Protein AF-A0A497YKR4-F1 (afdb_monomer)

Structure (mmCIF, N/CA/C/O backbone):
data_AF-A0A497YKR4-F1
#
_entry.id   AF-A0A497YKR4-F1
#
loop_
_atom_site.group_PDB
_atom_site.id
_atom_site.type_symbol
_atom_site.label_atom_id
_atom_site.label_alt_id
_atom_site.label_comp_id
_atom_site.label_asym_id
_atom_site.label_entity_id
_atom_site.label_seq_id
_atom_site.pdbx_PDB_ins_code
_atom_site.Cartn_x
_atom_site.Cartn_y
_atom_site.Cartn_z
_atom_site.occupancy
_atom_site.B_iso_or_equiv
_atom_site.auth_seq_id
_atom_site.auth_comp_id
_atom_site.auth_asym_id
_atom_site.auth_atom_id
_atom_site.pdbx_PDB_model_num
ATOM 1 N N . MET A 1 1 ? -21.793 1.901 1.626 1.00 37.53 1 MET A N 1
ATOM 2 C CA . MET A 1 1 ? -20.786 1.029 0.989 1.00 37.53 1 MET A CA 1
ATOM 3 C C . MET A 1 1 ? -19.494 1.813 1.029 1.00 37.53 1 MET A C 1
ATOM 5 O O . MET A 1 1 ? -19.495 2.913 0.502 1.00 37.53 1 MET A O 1
ATOM 9 N N . ASN A 1 2 ? -18.485 1.351 1.773 1.00 46.66 2 ASN A N 1
ATOM 10 C CA . ASN A 1 2 ? -17.202 2.053 1.824 1.00 46.66 2 ASN A CA 1
ATOM 11 C C . ASN A 1 2 ? -16.530 1.853 0.467 1.00 46.66 2 ASN A C 1
ATOM 13 O O . ASN A 1 2 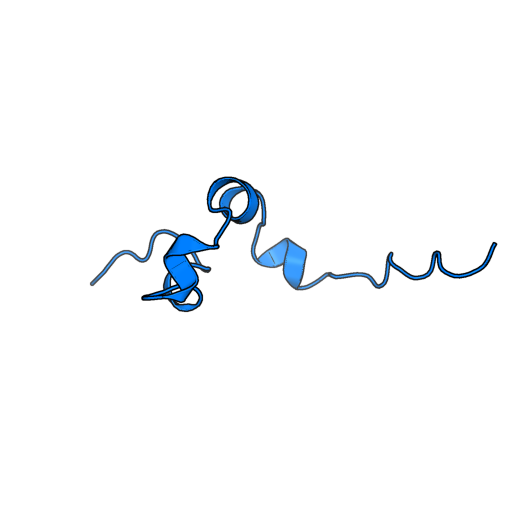? -16.224 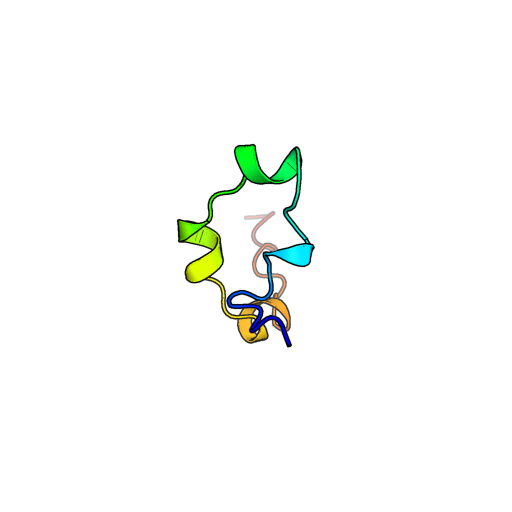0.722 0.100 1.00 46.66 2 ASN A O 1
ATOM 17 N N . GLU A 1 3 ? -16.379 2.936 -0.285 1.00 53.06 3 GLU A N 1
ATOM 18 C CA . GLU A 1 3 ? -15.571 2.985 -1.498 1.00 53.06 3 GLU A CA 1
ATOM 19 C C . GLU A 1 3 ? -14.117 2.793 -1.063 1.00 53.06 3 GLU A C 1
ATOM 21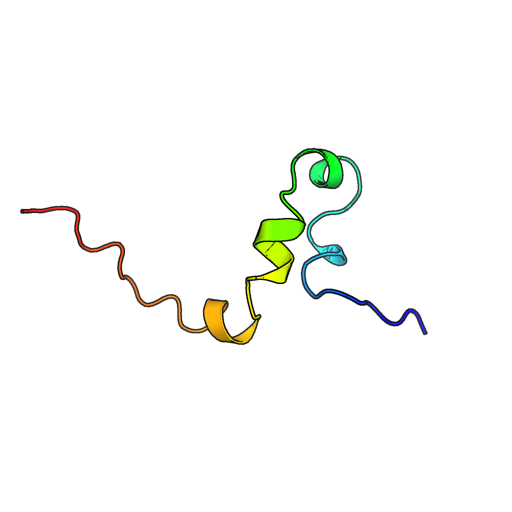 O O . GLU A 1 3 ? -13.453 3.737 -0.639 1.00 53.06 3 GLU A O 1
ATOM 26 N N . GLN A 1 4 ? -13.661 1.541 -1.032 1.00 58.16 4 GLN A N 1
ATOM 27 C CA . GLN A 1 4 ? -12.294 1.225 -0.645 1.00 58.16 4 GLN A CA 1
ATOM 28 C C . GLN A 1 4 ? -11.382 1.742 -1.754 1.00 58.16 4 GLN A C 1
ATOM 30 O O . GLN A 1 4 ? -11.492 1.314 -2.902 1.00 58.16 4 GLN A O 1
ATOM 35 N N . LYS A 1 5 ? -10.581 2.757 -1.428 1.00 70.44 5 LYS A N 1
ATOM 36 C CA . LYS A 1 5 ? -9.908 3.596 -2.421 1.00 70.44 5 LYS A CA 1
ATOM 37 C C . LYS A 1 5 ? -8.658 2.912 -2.962 1.00 70.44 5 LYS A C 1
ATOM 39 O O . LYS A 1 5 ? -8.283 3.166 -4.100 1.00 70.44 5 LYS A O 1
ATOM 44 N N . ASN A 1 6 ? -8.060 2.026 -2.161 1.00 81.25 6 ASN A N 1
ATOM 45 C CA . ASN A 1 6 ? -6.848 1.299 -2.507 1.00 81.25 6 ASN A CA 1
ATOM 46 C C . ASN A 1 6 ? -6.937 -0.189 -2.121 1.00 81.25 6 ASN A C 1
ATOM 48 O O . ASN A 1 6 ? -7.394 -0.536 -1.031 1.00 81.25 6 ASN A O 1
ATOM 52 N N . TRP A 1 7 ? -6.424 -1.076 -2.980 1.00 83.56 7 TRP A N 1
ATOM 53 C CA . TRP A 1 7 ? -6.423 -2.535 -2.771 1.00 83.56 7 TRP A CA 1
ATOM 54 C C . TRP A 1 7 ? -5.623 -2.975 -1.531 1.00 83.56 7 TRP A C 1
ATOM 56 O O . TRP A 1 7 ? -5.924 -3.994 -0.909 1.00 83.56 7 TRP A O 1
ATOM 66 N N . TRP A 1 8 ? -4.608 -2.195 -1.152 1.00 84.44 8 TRP A N 1
ATOM 67 C CA . TRP A 1 8 ? -3.683 -2.498 -0.060 1.00 84.44 8 TRP A CA 1
ATOM 68 C C . TRP A 1 8 ? -4.155 -1.992 1.312 1.00 84.44 8 TRP A C 1
ATOM 70 O O . TRP A 1 8 ? -3.630 -2.428 2.337 1.00 84.44 8 TRP A O 1
ATOM 80 N N . GLU A 1 9 ? -5.165 -1.117 1.362 1.00 85.94 9 GLU A N 1
ATOM 81 C CA . GLU A 1 9 ? -5.728 -0.577 2.611 1.00 85.94 9 GLU A CA 1
ATOM 82 C C . GLU A 1 9 ? -6.184 -1.653 3.609 1.00 85.94 9 GLU A C 1
ATOM 84 O O . GLU A 1 9 ? -5.833 -1.535 4.778 1.00 85.94 9 GLU A O 1
ATOM 89 N N . PRO A 1 10 ? -6.923 -2.714 3.222 1.00 86.88 10 PRO A N 1
ATOM 90 C CA . PRO A 1 10 ? -7.321 -3.753 4.173 1.00 86.88 10 PRO A CA 1
ATOM 91 C C . PRO A 1 10 ? -6.159 -4.641 4.648 1.00 86.88 10 PRO A C 1
ATOM 93 O O . PRO A 1 10 ? -6.266 -5.249 5.712 1.00 86.88 10 PRO A O 1
ATOM 96 N N . ILE A 1 11 ? -5.059 -4.716 3.893 1.00 85.75 11 ILE A N 1
ATOM 97 C CA . ILE A 1 11 ? -3.869 -5.512 4.240 1.00 85.75 11 ILE A CA 1
ATOM 98 C C . ILE A 1 11 ? -3.056 -4.791 5.319 1.00 85.75 11 ILE A C 1
ATOM 100 O O . ILE A 1 11 ? -2.596 -5.401 6.285 1.00 85.75 11 ILE A O 1
ATOM 104 N N . PHE A 1 12 ? -2.917 -3.476 5.173 1.00 86.81 12 PHE A N 1
ATOM 105 C CA . PHE A 1 12 ? -2.112 -2.638 6.047 1.00 86.81 12 PHE A CA 1
ATOM 106 C C . PHE A 1 12 ? -2.991 -1.763 6.938 1.00 86.81 12 PHE A C 1
ATOM 108 O O . PHE A 1 12 ? -3.161 -0.569 6.706 1.00 86.81 12 PHE A O 1
ATOM 115 N N . THR A 1 13 ? -3.535 -2.372 7.991 1.00 83.38 13 THR A N 1
ATOM 116 C CA . THR A 1 13 ? -4.351 -1.680 8.999 1.00 83.38 13 THR A CA 1
ATOM 117 C C . THR A 1 13 ? -3.735 -1.765 10.396 1.00 83.38 13 THR A C 1
ATOM 119 O O . THR A 1 13 ? -2.867 -2.599 10.679 1.00 83.38 13 THR A O 1
ATOM 122 N N . GLY A 1 14 ? -4.179 -0.886 11.300 1.00 83.31 14 GLY A N 1
ATOM 123 C CA . GLY A 1 14 ? -3.749 -0.886 12.698 1.00 83.31 14 GLY A CA 1
ATOM 124 C C . GLY A 1 14 ? -2.2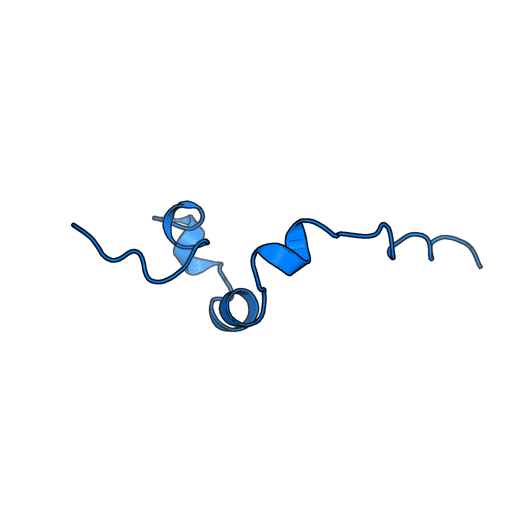50 -0.618 12.839 1.00 83.31 14 GLY A C 1
ATOM 125 O O . GLY A 1 14 ? -1.727 0.354 12.307 1.00 83.31 14 GLY A O 1
ATOM 126 N N . THR A 1 15 ? -1.532 -1.482 13.556 1.00 82.19 15 THR A N 1
ATOM 127 C CA . THR A 1 15 ? -0.092 -1.301 13.821 1.00 82.19 15 THR A CA 1
ATOM 128 C C . THR A 1 15 ? 0.768 -1.340 12.556 1.00 82.19 15 THR A C 1
ATOM 130 O O . THR A 1 15 ? 1.821 -0.707 12.518 1.00 82.19 15 THR A O 1
ATOM 133 N N . LEU A 1 16 ? 0.324 -2.051 11.515 1.00 79.56 16 LEU A N 1
ATOM 134 C CA . LEU A 1 16 ? 1.068 -2.182 10.262 1.00 79.56 16 LEU A CA 1
ATOM 135 C C . LEU A 1 16 ? 1.022 -0.905 9.417 1.00 79.56 16 LEU A C 1
ATOM 137 O O . LEU A 1 16 ? 1.900 -0.702 8.588 1.00 79.56 16 LEU A O 1
ATOM 141 N N . GLU A 1 17 ? 0.058 -0.016 9.664 1.00 82.75 17 GLU A N 1
ATOM 142 C CA . GLU A 1 17 ? -0.079 1.241 8.927 1.00 82.75 17 GLU A CA 1
ATOM 143 C C . GLU A 1 17 ? 1.138 2.163 9.104 1.00 82.75 17 GLU A C 1
ATOM 145 O O . GLU A 1 17 ? 1.541 2.845 8.164 1.00 82.75 17 GLU A O 1
ATOM 150 N N . MET A 1 18 ? 1.757 2.173 10.291 1.00 81.50 18 MET A N 1
ATOM 151 C CA . MET A 1 18 ? 2.851 3.104 10.605 1.00 81.50 18 MET A CA 1
ATOM 152 C C . MET A 1 18 ? 4.154 2.811 9.848 1.00 81.50 18 MET A C 1
ATOM 154 O O . MET A 1 18 ? 5.012 3.685 9.765 1.00 81.50 18 MET A O 1
ATOM 158 N N . GLY A 1 19 ? 4.330 1.587 9.343 1.00 83.56 19 GLY A N 1
ATOM 159 C CA . GLY A 1 19 ? 5.540 1.160 8.632 1.00 83.56 19 GLY A CA 1
ATOM 160 C C . GLY A 1 19 ? 5.387 1.122 7.115 1.00 83.56 19 GLY A C 1
ATOM 161 O O . GLY A 1 19 ? 6.286 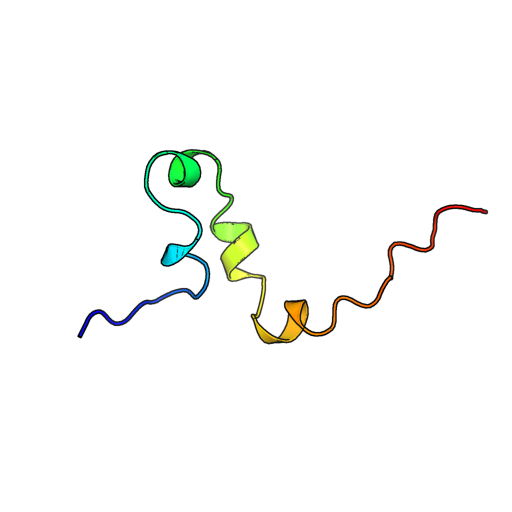0.644 6.427 1.00 83.56 19 GLY A O 1
ATOM 162 N N . VAL A 1 20 ? 4.240 1.558 6.596 1.00 85.31 20 VAL A N 1
ATOM 163 C CA . VAL A 1 20 ? 3.874 1.353 5.199 1.00 85.31 20 VAL A CA 1
ATOM 164 C C . VAL A 1 20 ? 4.176 2.589 4.371 1.00 85.31 20 VAL A C 1
ATOM 166 O O . VAL A 1 20 ? 3.682 3.683 4.637 1.00 85.31 20 VAL A O 1
ATOM 169 N N . ASP A 1 21 ? 4.967 2.379 3.323 1.00 88.06 21 ASP A N 1
ATOM 170 C CA . ASP A 1 21 ? 5.233 3.370 2.290 1.00 88.06 21 ASP A CA 1
ATOM 171 C C . ASP A 1 21 ? 4.040 3.433 1.324 1.00 88.06 21 ASP A C 1
ATOM 173 O O . ASP A 1 21 ? 3.960 2.707 0.329 1.00 88.06 21 ASP A O 1
ATOM 177 N N . LYS A 1 22 ? 3.063 4.273 1.683 1.00 86.75 22 LYS A N 1
ATOM 178 C CA . LYS A 1 22 ? 1.818 4.455 0.925 1.00 86.75 22 LYS A CA 1
ATOM 179 C C . LYS A 1 22 ? 2.088 5.015 -0.472 1.00 86.75 22 LYS A C 1
ATOM 181 O O . LYS A 1 22 ? 1.442 4.583 -1.419 1.00 86.75 22 LYS A O 1
ATOM 186 N N . GLU A 1 23 ? 3.073 5.903 -0.613 1.00 86.75 23 GLU A N 1
ATOM 187 C CA . GLU A 1 23 ? 3.458 6.477 -1.908 1.00 86.75 23 GLU A CA 1
ATOM 188 C C . GLU A 1 23 ? 3.946 5.380 -2.853 1.00 86.75 23 GLU A C 1
ATOM 190 O O . GLU A 1 23 ? 3.498 5.290 -3.995 1.00 86.75 23 GLU A O 1
ATOM 195 N N . ARG A 1 24 ? 4.797 4.471 -2.363 1.00 85.06 24 ARG A N 1
ATOM 196 C CA . ARG A 1 24 ? 5.238 3.320 -3.152 1.00 85.06 24 ARG A CA 1
ATOM 197 C C . ARG A 1 24 ? 4.082 2.389 -3.512 1.00 85.06 24 ARG A C 1
ATOM 199 O O . ARG A 1 24 ? 4.038 1.904 -4.641 1.00 85.06 24 ARG A O 1
ATOM 206 N N . LEU A 1 25 ? 3.146 2.143 -2.598 1.00 86.00 25 LEU A N 1
ATOM 207 C CA . LEU A 1 25 ? 1.988 1.281 -2.856 1.00 86.00 25 LEU A CA 1
ATOM 208 C C . LEU A 1 25 ? 1.013 1.866 -3.887 1.00 86.00 25 LEU A C 1
ATOM 210 O O . LEU A 1 25 ? 0.437 1.104 -4.658 1.00 86.00 25 LEU A O 1
ATOM 214 N N . GLU A 1 26 ? 0.862 3.189 -3.957 1.00 85.25 26 GLU A N 1
ATOM 215 C CA . GLU A 1 26 ? 0.071 3.844 -5.010 1.00 85.25 26 GLU A CA 1
ATOM 216 C C . GLU A 1 26 ? 0.673 3.650 -6.410 1.00 85.25 26 GLU A C 1
ATOM 218 O O . GLU A 1 26 ? -0.055 3.624 -7.401 1.00 85.25 26 GLU A O 1
ATOM 223 N N . THR A 1 27 ? 1.992 3.453 -6.511 1.00 82.50 27 THR A N 1
ATOM 224 C CA . THR A 1 27 ? 2.655 3.166 -7.798 1.00 82.50 27 THR A CA 1
ATOM 225 C C . THR A 1 27 ? 2.536 1.709 -8.249 1.00 82.50 27 THR A C 1
ATOM 227 O O . THR A 1 27 ? 2.873 1.392 -9.392 1.00 82.50 27 THR A O 1
ATOM 230 N N . ILE A 1 28 ? 2.060 0.813 -7.379 1.00 81.62 28 ILE A N 1
ATOM 231 C CA . ILE A 1 28 ? 1.927 -0.615 -7.670 1.00 81.62 28 ILE A CA 1
ATOM 232 C C . ILE A 1 28 ? 0.492 -0.894 -8.111 1.00 81.62 28 ILE A C 1
ATOM 234 O O . ILE A 1 28 ? -0.446 -0.874 -7.311 1.00 81.62 28 ILE A O 1
ATOM 238 N N . ASN A 1 29 ? 0.334 -1.193 -9.400 1.00 70.88 29 ASN A N 1
ATOM 239 C CA . ASN A 1 29 ? -0.930 -1.688 -9.928 1.00 70.88 29 ASN A CA 1
ATOM 240 C C . ASN A 1 29 ? -1.128 -3.162 -9.532 1.00 70.88 29 ASN A C 1
ATOM 242 O O . ASN A 1 29 ? -0.175 -3.943 -9.552 1.00 7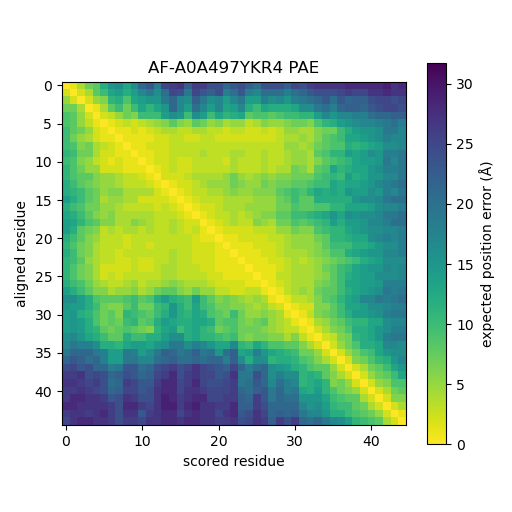0.88 29 ASN A O 1
ATOM 246 N N . GLU A 1 30 ? -2.363 -3.542 -9.207 1.00 67.38 30 GLU A N 1
ATOM 247 C CA . GLU A 1 30 ? -2.745 -4.908 -8.823 1.00 67.38 30 GLU A CA 1
ATOM 248 C C . GLU A 1 30 ? -2.355 -5.922 -9.913 1.00 67.38 30 GLU A C 1
ATOM 250 O O . GLU A 1 30 ? -1.759 -6.961 -9.623 1.00 67.38 30 GLU A O 1
ATOM 255 N N . ASP A 1 31 ? -2.561 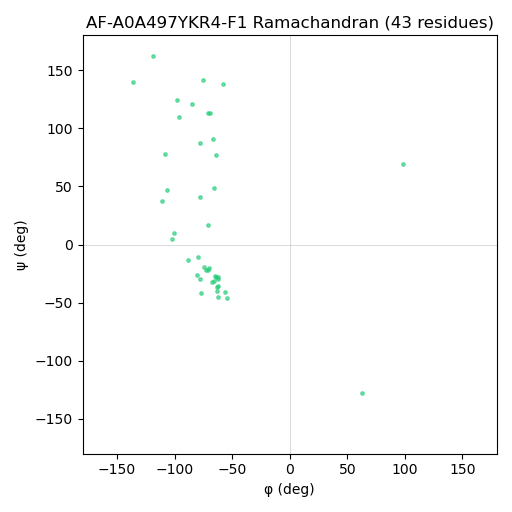-5.555 -11.181 1.00 64.44 31 ASP A N 1
ATOM 256 C CA . ASP A 1 31 ? -2.195 -6.380 -12.338 1.00 64.44 31 ASP A CA 1
ATOM 257 C C . ASP A 1 31 ? -0.681 -6.633 -12.438 1.00 64.44 31 ASP A C 1
ATOM 259 O O . ASP A 1 31 ? -0.256 -7.681 -12.922 1.00 64.44 31 ASP A O 1
ATOM 263 N N . SER A 1 32 ? 0.149 -5.703 -11.952 1.00 64.06 32 SER A N 1
ATOM 264 C CA . SER A 1 32 ? 1.611 -5.838 -11.979 1.00 64.06 32 SER A CA 1
ATOM 265 C C . SER A 1 32 ? 2.129 -6.860 -10.963 1.00 64.06 32 SER A C 1
ATOM 267 O O . SER A 1 32 ? 3.229 -7.376 -11.133 1.00 64.06 32 SER A O 1
ATOM 269 N N . LEU A 1 33 ? 1.356 -7.171 -9.916 1.00 68.06 33 LEU A N 1
ATOM 270 C CA . LEU A 1 33 ? 1.712 -8.204 -8.937 1.00 68.06 33 LEU A CA 1
ATOM 271 C C . LEU A 1 33 ? 1.442 -9.615 -9.464 1.00 68.06 33 LEU A C 1
ATOM 273 O O . LEU A 1 33 ? 2.144 -10.552 -9.089 1.00 68.06 33 LEU A O 1
ATOM 277 N N . LEU A 1 34 ? 0.442 -9.769 -10.338 1.00 63.62 34 LEU A N 1
ATOM 278 C CA . LEU A 1 34 ? 0.084 -11.062 -10.924 1.00 63.62 34 LEU A CA 1
ATOM 279 C C . LEU A 1 34 ? 1.191 -11.611 -11.833 1.00 63.62 34 LEU A C 1
ATOM 281 O O . LEU A 1 34 ? 1.376 -12.823 -11.923 1.00 63.62 34 LEU A O 1
ATOM 285 N N . TYR A 1 35 ? 1.934 -10.709 -12.475 1.00 61.03 35 TYR A N 1
ATOM 286 C CA . TYR A 1 35 ? 3.078 -11.014 -13.330 1.00 61.03 35 TYR A CA 1
ATOM 287 C C . TYR A 1 35 ? 4.388 -10.649 -12.640 1.00 61.03 35 TYR A C 1
ATOM 289 O O . TYR A 1 35 ? 5.258 -10.020 -13.242 1.00 61.03 35 TYR A O 1
ATOM 297 N N . PHE A 1 36 ? 4.541 -11.050 -11.376 1.00 55.72 36 PHE A N 1
ATOM 298 C CA . PHE A 1 36 ? 5.863 -11.144 -10.767 1.00 55.72 36 PHE A CA 1
ATOM 299 C C . PHE A 1 36 ? 6.647 -12.231 -11.524 1.00 55.72 36 PHE A C 1
ATOM 301 O O . PHE A 1 36 ? 6.737 -13.381 -11.100 1.00 55.72 36 PHE A O 1
ATOM 308 N N . GLU A 1 37 ? 7.146 -11.895 -12.716 1.00 57.38 37 GLU A N 1
ATOM 309 C CA . GLU A 1 37 ? 8.191 -12.673 -13.354 1.00 57.38 37 GLU A CA 1
ATOM 310 C C . GLU A 1 37 ? 9.363 -12.688 -12.385 1.00 57.38 37 GLU A C 1
ATOM 312 O O . GLU A 1 37 ? 9.685 -11.682 -11.750 1.00 57.38 37 GLU A O 1
ATOM 317 N N . ASP A 1 38 ? 9.970 -13.858 -12.262 1.00 56.00 38 ASP A N 1
ATOM 318 C CA . ASP A 1 38 ? 11.120 -14.189 -11.432 1.00 56.00 38 ASP A CA 1
ATOM 319 C C . ASP A 1 38 ? 12.389 -13.440 -11.906 1.00 56.00 38 ASP A C 1
ATOM 321 O O . ASP A 1 38 ? 13.464 -14.006 -12.098 1.00 56.00 38 ASP A O 1
ATOM 325 N N . ALA A 1 39 ? 12.284 -12.128 -12.133 1.00 54.19 39 ALA A N 1
ATOM 326 C CA . ALA A 1 39 ? 13.349 -11.214 -12.524 1.00 54.19 39 ALA A CA 1
ATOM 327 C C . ALA A 1 39 ? 14.335 -10.952 -11.367 1.00 54.19 39 ALA A C 1
ATOM 329 O O . ALA A 1 39 ? 15.114 -10.002 -11.404 1.00 54.19 39 ALA A O 1
ATOM 330 N N . ALA A 1 40 ? 14.306 -11.805 -10.338 1.00 51.88 40 ALA A N 1
ATOM 331 C CA . ALA A 1 40 ? 15.338 -11.943 -9.325 1.00 51.88 40 AL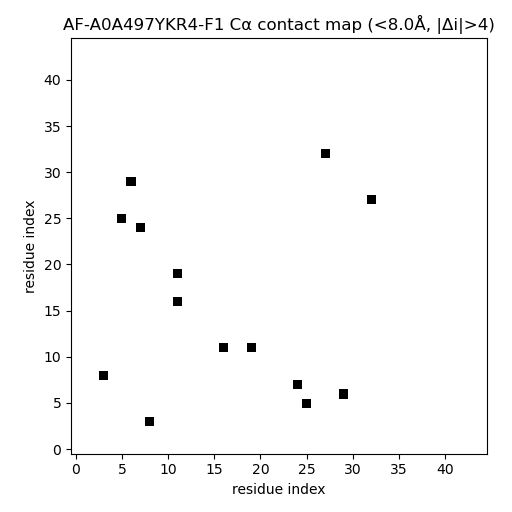A A CA 1
ATOM 332 C C . ALA A 1 40 ? 16.265 -13.150 -9.582 1.00 51.88 40 ALA A C 1
ATOM 334 O O . ALA A 1 40 ? 17.118 -13.433 -8.746 1.00 51.88 40 ALA A O 1
ATOM 335 N N . ASN A 1 41 ? 16.198 -13.812 -10.745 1.00 49.94 41 ASN A N 1
ATOM 336 C CA . ASN A 1 41 ? 17.238 -14.755 -11.190 1.00 49.94 41 ASN A CA 1
ATOM 337 C C . ASN A 1 41 ? 18.492 -14.059 -11.766 1.00 49.94 41 ASN A C 1
ATOM 339 O O . ASN A 1 41 ? 19.093 -14.521 -12.731 1.00 49.94 41 ASN A O 1
ATOM 343 N N . THR A 1 42 ? 18.929 -12.965 -11.135 1.00 52.03 42 THR A N 1
ATOM 344 C CA . THR A 1 42 ? 20.307 -12.452 -11.270 1.00 52.03 42 THR A CA 1
ATOM 345 C C . THR A 1 42 ? 21.070 -12.640 -9.955 1.00 52.03 42 THR A C 1
ATOM 347 O O . THR A 1 42 ? 21.852 -11.792 -9.532 1.00 52.03 42 THR A O 1
ATOM 350 N N . LEU A 1 43 ? 20.826 -13.759 -9.273 1.00 58.62 43 LEU A N 1
ATOM 351 C CA . LEU A 1 43 ? 21.868 -14.422 -8.498 1.00 58.62 43 LEU A CA 1
ATOM 352 C C . LEU A 1 43 ? 22.615 -15.315 -9.499 1.00 58.62 43 LEU A C 1
ATOM 354 O O . LEU A 1 43 ? 21.986 -16.169 -10.106 1.00 58.62 43 LEU A O 1
ATOM 358 N N . GLU A 1 44 ? 23.924 -15.098 -9.652 1.00 52.34 44 GLU A N 1
ATOM 359 C CA . GLU A 1 44 ? 24.880 -15.839 -10.509 1.00 52.34 44 GLU A CA 1
ATOM 360 C C . GLU A 1 44 ? 25.236 -15.241 -11.889 1.00 52.34 44 GLU A C 1
ATOM 362 O O . GLU A 1 44 ? 24.996 -15.848 -12.932 1.00 52.34 44 GLU A O 1
ATOM 367 N N . GLN A 1 45 ? 25.969 -14.119 -11.893 1.00 41.75 45 GLN A N 1
ATOM 368 C CA . GLN A 1 45 ? 27.170 -13.957 -12.739 1.00 41.75 45 GLN A CA 1
ATOM 369 C C . GLN A 1 45 ? 28.240 -13.178 -11.967 1.00 41.75 45 GLN A C 1
ATOM 371 O O . GLN A 1 45 ? 27.925 -12.062 -11.496 1.00 41.75 45 GLN A O 1
#

Radius of gyration: 14.45 Å; Cα contacts (8 Å, |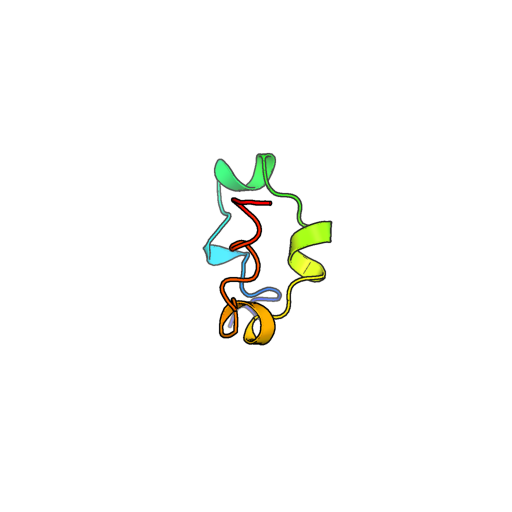Δi|>4): 7; chains: 1; bounding box: 48×22×27 Å

pLDDT: mean 70.96, std 14.96, range [37.53, 88.06]

Foldseek 3Di:
DPPPPAPCDVVQDDPNVVVDPVVVRVVDDPVNVVPPDPVVVPPDD

Sequence (45 aa):
MNEQKNWWEPIFTGTLEMGVDKERLETINEDSLLYFEDAANTLEQ

Mean predicted aligned error: 10.86 Å

Solvent-accessible surface area (backbone atoms only — not comparable to full-atom values): 3207 Å² total; per-residue (Å²): 131,85,80,76,87,51,92,59,51,83,76,44,49,77,82,50,42,83,78,55,64,61,73,62,52,72,73,54,54,74,72,59,62,79,64,66,66,75,83,73,74,78,71,87,130

Secondary structure (DSSP, 8-state):
------TTTTTS-GGGGGG--HHHHHT--HHHHHT---TT-----

Organism: NCBI:txid1373